Protein AF-A0A841M8K1-F1 (afdb_monomer_lite)

Structure (mmCIF, N/CA/C/O backbone):
data_AF-A0A841M8K1-F1
#
_entry.id   AF-A0A841M8K1-F1
#
loop_
_atom_site.group_PDB
_atom_site.id
_atom_site.type_symbol
_atom_site.label_atom_id
_atom_site.label_alt_id
_atom_site.label_comp_id
_atom_site.label_asym_id
_atom_site.label_entity_id
_atom_site.label_seq_id
_atom_site.pdbx_PDB_ins_code
_atom_site.Cartn_x
_atom_site.Cartn_y
_atom_site.Cartn_z
_atom_site.occupancy
_atom_site.B_iso_or_equiv
_atom_site.auth_seq_id
_atom_site.auth_comp_id
_atom_site.auth_asym_id
_atom_site.auth_atom_id
_atom_site.pdbx_PDB_model_num
ATOM 1 N N . MET A 1 1 ? 21.201 -22.419 -35.914 1.00 56.88 1 MET A N 1
ATOM 2 C CA . MET A 1 1 ? 21.899 -21.999 -34.673 1.00 56.88 1 MET A CA 1
ATOM 3 C C . MET A 1 1 ? 22.204 -20.492 -34.571 1.00 56.88 1 MET A C 1
ATOM 5 O O . MET A 1 1 ? 21.933 -19.937 -33.518 1.00 56.88 1 MET A O 1
ATOM 9 N N . ARG A 1 2 ? 22.680 -19.782 -35.615 1.00 59.38 2 ARG A N 1
ATOM 10 C CA . ARG A 1 2 ? 23.067 -18.343 -35.523 1.00 59.38 2 ARG A CA 1
ATOM 11 C C . ARG A 1 2 ? 21.944 -17.325 -35.212 1.00 59.38 2 ARG A C 1
ATOM 13 O O . ARG A 1 2 ? 22.227 -16.271 -34.657 1.00 59.38 2 ARG A O 1
ATOM 20 N N . ARG A 1 3 ? 20.678 -17.599 -35.557 1.00 59.72 3 ARG A N 1
ATOM 21 C CA . ARG A 1 3 ? 19.548 -16.687 -35.251 1.00 59.72 3 ARG A CA 1
ATOM 22 C C . ARG A 1 3 ? 19.170 -16.680 -33.767 1.00 59.72 3 ARG A C 1
ATOM 24 O O . ARG A 1 3 ? 18.860 -15.626 -33.225 1.00 59.72 3 ARG A O 1
ATOM 31 N N . ILE A 1 4 ? 19.252 -17.838 -33.111 1.00 65.19 4 ILE A N 1
ATOM 32 C CA . ILE A 1 4 ? 18.900 -18.001 -31.692 1.00 65.19 4 ILE A CA 1
ATOM 33 C C . ILE A 1 4 ? 19.894 -17.230 -30.811 1.00 65.19 4 ILE A C 1
ATOM 35 O O . ILE A 1 4 ? 19.492 -16.528 -29.886 1.00 65.19 4 ILE A O 1
ATOM 39 N N . THR A 1 5 ? 21.186 -17.267 -31.151 1.00 71.81 5 THR A N 1
ATOM 40 C CA . THR A 1 5 ? 22.226 -16.526 -30.424 1.00 71.81 5 THR A CA 1
ATOM 41 C C . THR A 1 5 ? 22.099 -15.013 -30.593 1.00 71.81 5 THR A C 1
ATOM 43 O O . THR A 1 5 ? 22.254 -14.285 -29.616 1.00 71.81 5 THR A O 1
ATOM 46 N N . GLN A 1 6 ? 21.739 -14.520 -31.784 1.00 74.00 6 GLN A N 1
ATOM 47 C CA . GLN A 1 6 ? 21.498 -13.085 -31.993 1.00 74.00 6 GLN A CA 1
ATOM 48 C C . GLN A 1 6 ? 20.268 -12.563 -31.238 1.00 74.00 6 GLN A C 1
ATOM 50 O O . GLN A 1 6 ? 20.290 -11.439 -30.737 1.00 74.00 6 GLN A O 1
ATOM 55 N N . GLN A 1 7 ? 19.201 -13.358 -31.137 1.00 79.00 7 GLN A N 1
ATOM 56 C CA . GLN A 1 7 ? 17.992 -12.966 -30.412 1.00 79.00 7 GLN A CA 1
ATOM 57 C C . GLN A 1 7 ? 18.212 -12.960 -28.893 1.00 79.00 7 GLN A C 1
ATOM 59 O O . GLN A 1 7 ? 17.814 -12.010 -28.223 1.00 79.00 7 GLN A O 1
ATOM 64 N N . CYS A 1 8 ? 18.944 -13.947 -28.370 1.00 79.75 8 CYS A N 1
ATOM 65 C CA . CYS A 1 8 ? 19.346 -13.986 -26.964 1.00 79.75 8 CYS A CA 1
ATOM 66 C C . CYS A 1 8 ? 20.235 -12.783 -26.590 1.00 79.75 8 CYS A C 1
ATOM 68 O O . CYS A 1 8 ? 20.008 -12.131 -25.573 1.00 79.75 8 CYS A O 1
ATOM 70 N N . LEU A 1 9 ? 21.182 -12.404 -27.461 1.00 85.12 9 LEU A N 1
ATOM 71 C CA . LEU A 1 9 ? 22.041 -11.235 -27.239 1.00 85.12 9 LEU A CA 1
ATOM 72 C C . LEU A 1 9 ? 21.237 -9.925 -27.152 1.00 85.12 9 LEU A C 1
ATOM 74 O O . LEU A 1 9 ? 21.519 -9.074 -26.310 1.00 85.12 9 LEU A O 1
ATOM 78 N N . LYS A 1 10 ? 20.211 -9.764 -28.001 1.00 88.31 10 LYS A N 1
ATOM 79 C CA . LYS A 1 10 ? 19.325 -8.589 -27.981 1.00 88.31 10 LYS A CA 1
ATOM 80 C C . LYS A 1 10 ? 18.517 -8.496 -26.685 1.00 88.31 10 LYS A C 1
ATOM 82 O O . LYS A 1 10 ? 18.425 -7.407 -26.120 1.00 88.31 10 LYS A O 1
ATOM 87 N N . GLU A 1 11 ? 17.981 -9.614 -26.196 1.00 88.44 11 GLU A N 1
ATOM 88 C CA . GLU A 1 11 ? 17.260 -9.649 -24.917 1.00 88.44 11 GLU A CA 1
ATOM 89 C C . GLU A 1 11 ? 18.175 -9.330 -23.732 1.00 88.44 11 GLU A C 1
ATOM 91 O O . GLU A 1 11 ? 17.809 -8.523 -22.881 1.00 88.44 11 GLU A O 1
ATOM 96 N N . LEU A 1 12 ? 19.400 -9.865 -23.707 1.00 88.50 12 LEU A N 1
ATOM 97 C CA . LEU A 1 12 ? 20.375 -9.547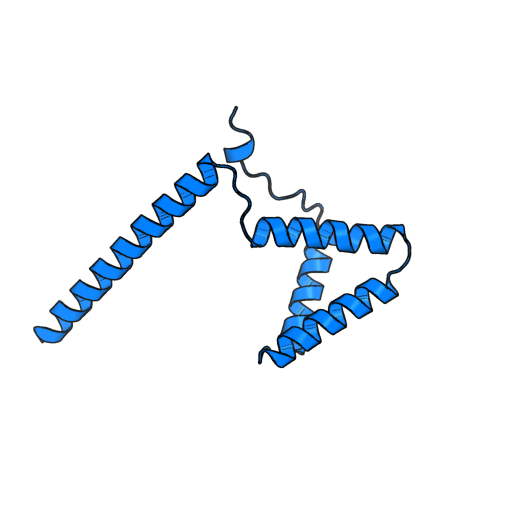 -22.658 1.00 88.50 12 LEU A CA 1
ATOM 98 C C . LEU A 1 12 ? 20.725 -8.053 -22.634 1.00 88.50 12 LEU A C 1
ATOM 100 O O . LEU A 1 12 ? 20.744 -7.437 -21.568 1.00 88.50 12 LEU A O 1
ATOM 104 N N . ILE A 1 13 ? 20.922 -7.438 -23.804 1.00 92.06 13 ILE A N 1
ATOM 105 C CA . ILE A 1 13 ? 21.161 -5.992 -23.916 1.00 92.06 13 ILE A CA 1
ATOM 106 C C . ILE A 1 13 ? 19.943 -5.197 -23.424 1.00 92.06 13 ILE A C 1
ATOM 108 O O . ILE A 1 13 ? 20.104 -4.185 -22.738 1.00 92.06 13 ILE A O 1
ATOM 112 N N . ARG A 1 14 ? 18.720 -5.633 -23.752 1.00 91.94 14 ARG A N 1
ATOM 113 C CA . ARG A 1 14 ? 17.479 -4.985 -23.299 1.00 91.94 14 ARG A CA 1
ATOM 114 C C . ARG A 1 14 ? 17.334 -5.057 -21.778 1.00 91.94 14 ARG A C 1
ATOM 116 O O . ARG A 1 14 ? 17.057 -4.035 -21.150 1.00 91.94 14 ARG A O 1
ATOM 123 N N . LEU A 1 15 ? 17.553 -6.233 -21.193 1.00 92.44 15 LEU A N 1
ATOM 124 C CA . LEU A 1 15 ? 17.475 -6.459 -19.751 1.00 92.44 15 LEU A CA 1
ATOM 125 C C . LEU A 1 15 ? 18.541 -5.659 -18.998 1.00 92.44 15 LEU A C 1
ATOM 127 O O . LEU A 1 15 ? 18.222 -5.034 -17.987 1.00 92.44 15 LEU A O 1
ATOM 131 N N . GLU A 1 16 ? 19.774 -5.596 -19.507 1.00 92.00 16 GLU A N 1
ATOM 132 C CA . GLU A 1 16 ? 20.832 -4.813 -18.862 1.00 92.00 16 GLU A CA 1
ATOM 133 C C . GLU A 1 16 ? 20.547 -3.308 -18.935 1.00 92.00 16 GLU A C 1
ATOM 135 O O . GLU A 1 16 ? 20.669 -2.609 -17.927 1.00 92.00 16 GLU A O 1
ATOM 140 N N . LYS A 1 17 ? 20.058 -2.801 -20.076 1.00 91.69 17 LYS A N 1
ATOM 141 C CA . LYS A 1 17 ? 19.589 -1.408 -20.185 1.00 91.69 17 LYS A CA 1
ATOM 142 C C . LYS A 1 17 ? 18.481 -1.116 -19.175 1.00 91.69 17 LYS A C 1
ATOM 144 O O . LYS A 1 17 ? 18.553 -0.126 -18.448 1.00 91.69 17 LYS A O 1
ATOM 149 N N . GLN A 1 18 ? 17.490 -2.002 -19.077 1.00 90.94 18 GLN A N 1
ATOM 150 C CA . GLN A 1 18 ? 16.394 -1.866 -18.120 1.00 90.94 18 GLN A CA 1
ATOM 151 C C . GLN A 1 18 ? 16.912 -1.856 -16.675 1.00 90.94 18 GLN A C 1
ATOM 153 O O . GLN A 1 18 ? 16.500 -1.010 -15.877 1.00 90.94 18 GLN A O 1
ATOM 158 N N . ARG A 1 19 ? 17.866 -2.732 -16.345 1.00 92.00 19 ARG A N 1
ATOM 159 C CA . ARG A 1 19 ? 18.504 -2.801 -15.025 1.00 92.00 19 ARG A CA 1
ATOM 160 C C . ARG A 1 19 ? 19.228 -1.503 -14.673 1.00 92.00 19 ARG A C 1
ATOM 162 O O . ARG A 1 19 ? 19.066 -0.995 -13.560 1.00 92.00 19 ARG A O 1
ATOM 169 N N . VAL A 1 20 ? 19.994 -0.940 -15.608 1.00 91.62 20 VAL A N 1
ATOM 170 C CA . VAL A 1 20 ? 20.717 0.327 -15.417 1.00 91.62 20 VAL A CA 1
ATOM 171 C C . VAL A 1 20 ? 19.743 1.488 -15.207 1.00 91.62 20 VAL A C 1
ATOM 173 O O . VAL A 1 20 ? 19.899 2.234 -14.237 1.00 91.62 20 VAL A O 1
ATOM 176 N N . CYS A 1 21 ? 18.700 1.603 -16.036 1.00 88.06 21 CYS A N 1
ATOM 177 C CA . CYS A 1 21 ? 17.668 2.631 -15.883 1.00 88.06 21 CYS A CA 1
ATOM 178 C C . CYS A 1 21 ? 16.954 2.524 -14.528 1.00 88.06 21 CYS A C 1
ATOM 180 O O . CYS A 1 21 ? 16.826 3.519 -13.817 1.00 88.06 21 CYS A O 1
ATOM 182 N N . GLN A 1 22 ? 16.560 1.315 -14.114 1.00 86.44 22 GLN A N 1
ATOM 183 C CA . GLN A 1 22 ? 15.943 1.092 -12.803 1.00 86.44 22 GLN A CA 1
ATOM 184 C C . GLN A 1 22 ? 16.891 1.450 -11.654 1.00 86.44 22 GLN A C 1
ATOM 186 O O . GLN A 1 22 ? 16.468 2.043 -10.661 1.00 86.44 22 GLN A O 1
ATOM 191 N N . LYS A 1 23 ? 18.185 1.131 -11.776 1.00 86.19 23 LYS A N 1
ATOM 192 C CA . LYS A 1 23 ? 19.191 1.491 -10.769 1.00 86.19 23 LYS A CA 1
ATOM 193 C C . LYS A 1 23 ? 19.340 3.009 -10.648 1.00 86.19 23 LYS A C 1
ATOM 195 O O . LYS A 1 23 ? 19.413 3.515 -9.529 1.00 86.19 23 LYS A O 1
ATOM 200 N N . GLN A 1 24 ? 19.365 3.731 -11.767 1.00 87.44 24 GLN A N 1
ATOM 201 C CA . GLN A 1 24 ? 19.433 5.195 -11.776 1.00 87.44 24 GLN A CA 1
ATOM 202 C C . GLN A 1 24 ? 18.162 5.828 -11.206 1.00 87.44 24 GLN A C 1
ATOM 204 O O . GLN A 1 24 ? 18.266 6.712 -10.360 1.00 87.44 24 GLN A O 1
ATOM 209 N N . ALA A 1 25 ? 16.982 5.328 -11.581 1.00 82.75 25 ALA A N 1
ATOM 210 C CA . ALA A 1 25 ? 15.710 5.774 -11.018 1.00 82.75 25 ALA A CA 1
ATOM 211 C C . ALA A 1 25 ? 15.680 5.594 -9.491 1.00 82.75 25 ALA A C 1
ATOM 213 O O . ALA A 1 25 ? 15.401 6.544 -8.766 1.00 82.75 25 ALA A O 1
ATOM 214 N N . ARG A 1 26 ? 16.098 4.423 -8.982 1.00 80.75 26 ARG A N 1
ATOM 215 C CA . ARG A 1 26 ? 16.213 4.167 -7.533 1.00 80.75 26 ARG A CA 1
ATOM 216 C C . ARG A 1 26 ? 17.201 5.109 -6.845 1.00 80.75 26 ARG A C 1
ATOM 218 O O . ARG A 1 26 ? 16.949 5.520 -5.718 1.00 80.75 26 ARG A O 1
ATOM 225 N N . LYS A 1 27 ? 18.329 5.440 -7.486 1.00 83.75 27 LYS A N 1
ATOM 226 C CA . LYS A 1 27 ? 19.296 6.411 -6.945 1.00 83.75 27 LYS A CA 1
ATOM 227 C C . LYS A 1 27 ? 18.694 7.815 -6.852 1.00 83.75 27 LYS A C 1
ATOM 229 O O . LYS A 1 27 ? 18.833 8.435 -5.805 1.00 83.75 27 LYS A O 1
ATOM 234 N N . ARG A 1 28 ? 18.001 8.281 -7.898 1.00 82.69 28 ARG A N 1
ATOM 235 C CA . ARG A 1 28 ? 17.320 9.588 -7.902 1.00 82.69 28 ARG A CA 1
ATOM 236 C C . ARG A 1 28 ? 16.245 9.658 -6.822 1.00 82.69 28 ARG A C 1
ATOM 238 O O . ARG A 1 28 ? 16.297 10.547 -5.988 1.00 82.69 28 ARG A O 1
ATOM 245 N N . SER A 1 29 ? 15.375 8.650 -6.737 1.00 79.88 29 SER A N 1
ATOM 246 C CA . SER A 1 29 ? 14.345 8.599 -5.690 1.00 79.88 29 SER A CA 1
ATOM 247 C C . SER A 1 29 ? 14.927 8.579 -4.274 1.00 79.88 29 SER A C 1
ATOM 249 O O . SER A 1 29 ? 14.343 9.176 -3.377 1.00 79.88 29 SER A O 1
ATOM 251 N N . LYS A 1 30 ? 16.084 7.933 -4.057 1.00 79.88 30 LYS A N 1
ATOM 252 C CA . LYS A 1 30 ? 16.791 7.992 -2.766 1.00 79.88 30 LYS A CA 1
ATOM 253 C C . LYS A 1 30 ? 17.340 9.385 -2.465 1.00 79.88 30 LYS A C 1
ATOM 255 O O . LYS A 1 30 ? 17.178 9.841 -1.341 1.00 79.88 30 LYS A O 1
ATOM 260 N N . ALA A 1 31 ? 17.961 10.041 -3.447 1.00 79.62 31 ALA A N 1
ATOM 261 C CA . ALA A 1 31 ? 18.483 11.400 -3.292 1.00 79.62 31 ALA A CA 1
ATOM 262 C C . ALA A 1 31 ? 17.359 12.409 -2.998 1.00 79.62 31 ALA A C 1
ATOM 264 O O . ALA A 1 31 ? 17.493 13.247 -2.117 1.00 79.62 31 ALA A O 1
ATOM 265 N N . GLU A 1 32 ? 16.217 12.259 -3.668 1.00 83.94 32 GLU A N 1
ATOM 266 C CA . GLU A 1 32 ? 15.006 13.061 -3.452 1.00 83.94 32 GLU A CA 1
ATOM 267 C C . GLU A 1 32 ? 14.240 12.675 -2.175 1.00 83.94 32 GLU A C 1
ATOM 269 O O . GLU A 1 32 ? 13.223 13.289 -1.863 1.00 83.94 32 GLU A O 1
ATOM 274 N N . ARG A 1 33 ? 14.676 11.633 -1.447 1.00 79.38 33 ARG A N 1
ATOM 275 C CA . ARG A 1 33 ? 13.974 11.061 -0.279 1.00 79.38 33 ARG A CA 1
ATOM 276 C C . ARG A 1 33 ? 12.502 10.730 -0.573 1.00 79.38 33 ARG A C 1
ATOM 278 O O . ARG A 1 33 ? 11.657 10.746 0.321 1.00 79.38 33 ARG A O 1
ATOM 285 N N . LYS A 1 34 ? 12.196 10.408 -1.831 1.00 79.38 34 LYS A N 1
ATOM 286 C CA . LYS A 1 34 ? 10.837 10.170 -2.310 1.00 79.38 34 LYS A CA 1
ATOM 287 C C . LYS A 1 34 ? 10.292 8.861 -1.715 1.00 79.38 34 LYS A C 1
ATOM 289 O O . LYS A 1 34 ? 10.948 7.822 -1.862 1.00 79.38 34 LYS A O 1
ATOM 294 N N . PRO A 1 35 ? 9.113 8.868 -1.067 1.00 76.06 35 PRO A N 1
ATOM 295 C CA . PRO A 1 35 ? 8.474 7.637 -0.614 1.00 76.06 35 PRO A CA 1
ATOM 296 C C . PRO A 1 35 ? 8.053 6.776 -1.814 1.00 76.06 35 PRO A C 1
ATOM 298 O O . PRO A 1 35 ? 7.581 7.291 -2.829 1.00 76.06 35 PRO A O 1
ATOM 301 N N . ASP A 1 36 ? 8.242 5.459 -1.709 1.00 74.19 36 ASP A N 1
ATOM 302 C CA . ASP A 1 36 ? 7.691 4.503 -2.672 1.00 74.19 36 ASP A CA 1
ATOM 303 C C . ASP A 1 36 ? 6.178 4.345 -2.456 1.00 74.19 36 ASP A C 1
ATOM 305 O O . ASP A 1 36 ? 5.672 4.593 -1.360 1.00 74.19 36 ASP A O 1
ATOM 309 N N . ARG A 1 37 ? 5.457 3.846 -3.468 1.00 71.00 37 ARG A N 1
ATOM 310 C CA . ARG A 1 37 ? 4.029 3.504 -3.367 1.00 71.00 37 ARG A CA 1
ATOM 311 C C . ARG A 1 37 ? 3.760 2.633 -2.142 1.00 71.00 37 ARG A C 1
ATOM 313 O O . ARG A 1 37 ? 2.814 2.885 -1.403 1.00 71.00 37 ARG A O 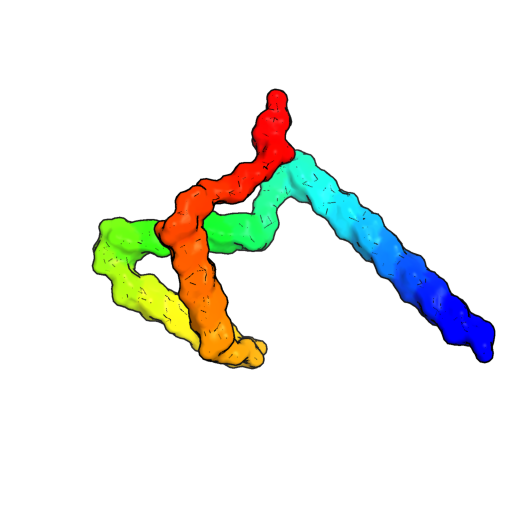1
ATOM 320 N N . ASN A 1 38 ? 4.617 1.638 -1.914 1.00 72.50 38 ASN A N 1
ATOM 321 C CA . ASN A 1 38 ? 4.512 0.765 -0.752 1.00 72.50 38 ASN A CA 1
ATOM 322 C C . ASN A 1 38 ? 4.794 1.501 0.561 1.00 72.50 38 ASN A C 1
ATOM 324 O O . ASN A 1 38 ? 4.178 1.170 1.563 1.00 72.50 38 ASN A O 1
ATOM 328 N N . ASP A 1 39 ? 5.694 2.485 0.593 1.00 70.06 39 ASP A N 1
ATOM 329 C CA . ASP A 1 39 ? 5.940 3.251 1.819 1.00 70.06 39 ASP A CA 1
ATOM 330 C C . ASP A 1 39 ? 4.725 4.115 2.174 1.00 70.06 39 ASP A C 1
ATOM 332 O O . ASP A 1 39 ? 4.273 4.091 3.317 1.00 70.06 39 ASP A O 1
ATOM 336 N N . SER A 1 40 ? 4.152 4.813 1.190 1.00 72.94 40 SER A N 1
ATOM 337 C CA . SER A 1 40 ? 2.942 5.620 1.379 1.00 72.94 40 SER A CA 1
ATOM 338 C C . SER A 1 40 ? 1.739 4.766 1.773 1.00 72.94 40 SER A C 1
ATOM 340 O O . SER A 1 40 ? 1.042 5.110 2.722 1.00 72.94 40 SER A O 1
ATOM 342 N N . ALA A 1 41 ? 1.528 3.627 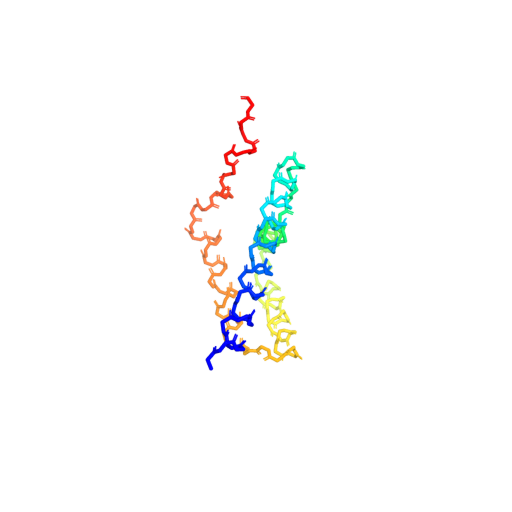1.105 1.00 77.25 41 ALA A N 1
ATOM 343 C CA . ALA A 1 41 ? 0.439 2.708 1.432 1.00 77.25 41 ALA A CA 1
ATOM 344 C C . ALA A 1 41 ? 0.553 2.170 2.867 1.00 77.25 41 ALA A C 1
ATOM 346 O O . ALA A 1 41 ? -0.447 2.067 3.568 1.00 77.25 41 ALA A O 1
ATOM 347 N N . ARG A 1 42 ? 1.775 1.879 3.331 1.00 76.56 42 ARG A N 1
ATOM 348 C CA . ARG A 1 42 ? 2.016 1.399 4.700 1.00 76.56 42 ARG A CA 1
ATOM 349 C C . ARG A 1 42 ? 1.710 2.446 5.756 1.00 76.56 42 ARG A C 1
ATOM 351 O O . ARG A 1 42 ? 1.090 2.122 6.761 1.00 76.56 42 ARG A O 1
ATOM 358 N N . VAL A 1 43 ? 2.159 3.681 5.540 1.00 77.88 43 VAL A N 1
ATOM 359 C CA . VAL A 1 43 ? 1.868 4.789 6.457 1.00 77.88 43 VAL A CA 1
ATOM 360 C C . VAL A 1 43 ? 0.364 5.053 6.486 1.00 77.88 43 VAL A C 1
ATOM 362 O O . VAL A 1 43 ? -0.208 5.137 7.567 1.00 77.88 43 VAL A O 1
ATOM 365 N N . ALA A 1 44 ? -0.283 5.100 5.319 1.00 78.75 44 ALA A N 1
ATOM 366 C CA . ALA A 1 44 ? -1.725 5.296 5.220 1.00 78.75 44 ALA A CA 1
ATOM 367 C C . ALA A 1 44 ? -2.510 4.202 5.960 1.00 78.75 44 ALA A C 1
ATOM 369 O O . ALA A 1 44 ? -3.362 4.528 6.778 1.00 78.75 44 ALA A O 1
ATOM 370 N N . LEU A 1 45 ? -2.179 2.923 5.741 1.00 78.25 45 LEU A N 1
ATOM 371 C CA . LEU A 1 45 ? -2.852 1.805 6.408 1.00 78.25 45 LEU A CA 1
ATOM 372 C C . LEU A 1 45 ? -2.673 1.852 7.930 1.00 78.25 45 LEU A C 1
ATOM 374 O O . LEU A 1 45 ? -3.641 1.667 8.656 1.00 78.25 45 LEU A O 1
ATOM 378 N N . TYR A 1 46 ? -1.464 2.144 8.419 1.00 78.00 46 TYR A N 1
ATOM 379 C CA . TYR A 1 46 ? -1.220 2.276 9.857 1.00 78.00 46 TYR A CA 1
ATOM 380 C C . TYR A 1 46 ? -2.098 3.363 10.488 1.00 78.00 46 TYR A C 1
ATOM 382 O O . TYR A 1 46 ? -2.749 3.108 11.498 1.00 78.00 46 TYR A O 1
ATOM 390 N N . TYR A 1 47 ? -2.136 4.561 9.894 1.00 79.56 47 TYR A N 1
ATOM 391 C CA . TYR A 1 47 ? -2.958 5.654 10.418 1.00 79.56 47 TYR A CA 1
ATOM 392 C C . TYR A 1 47 ? -4.454 5.366 10.301 1.00 79.56 47 TYR A C 1
ATOM 394 O O . TYR A 1 47 ? -5.194 5.741 11.203 1.00 79.56 47 TYR A O 1
ATOM 402 N N . LEU A 1 48 ? -4.886 4.665 9.250 1.00 81.12 48 LEU A N 1
ATOM 403 C CA . LEU A 1 48 ? -6.270 4.226 9.096 1.00 81.12 48 LEU A CA 1
ATOM 404 C C . LEU A 1 48 ? -6.669 3.254 10.215 1.00 81.12 48 LEU A C 1
ATOM 406 O O . LEU A 1 48 ? -7.632 3.507 10.931 1.00 81.12 48 LEU A O 1
ATOM 410 N N . CYS A 1 49 ? -5.889 2.189 10.429 1.00 73.56 49 CYS A N 1
ATOM 411 C CA . CYS A 1 49 ? -6.150 1.226 11.500 1.00 73.56 49 CYS A CA 1
ATOM 412 C C . CYS A 1 49 ? -6.100 1.887 12.881 1.00 73.56 49 CYS A C 1
ATOM 414 O O . CYS A 1 49 ? -6.952 1.620 13.723 1.00 73.56 49 CYS A O 1
ATOM 416 N N . LYS A 1 50 ? -5.118 2.770 13.112 1.00 74.31 50 LYS A N 1
ATOM 417 C CA . LYS A 1 50 ? -4.995 3.520 14.365 1.00 74.31 50 LYS A CA 1
ATOM 418 C C . LYS A 1 50 ? -6.218 4.408 14.607 1.00 74.31 50 LYS A C 1
ATOM 420 O O . LYS A 1 50 ? -6.730 4.409 15.718 1.00 74.31 50 LYS A O 1
ATOM 425 N N . HIS A 1 51 ? -6.686 5.123 13.585 1.00 79.00 51 HIS A N 1
ATOM 426 C CA . HIS A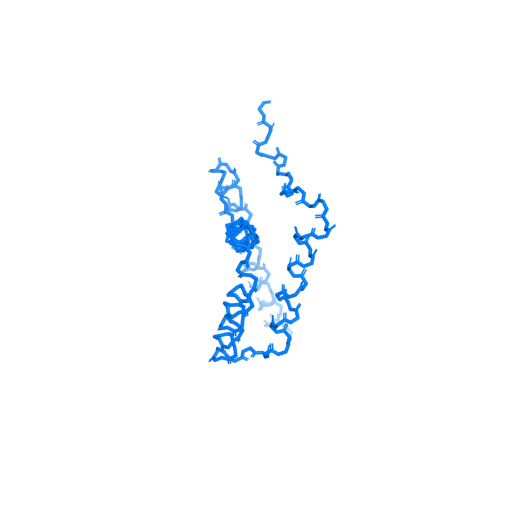 1 51 ? -7.855 5.992 13.685 1.00 79.00 51 HIS A CA 1
ATOM 427 C C . HIS A 1 51 ? -9.103 5.209 14.109 1.00 79.00 51 HIS A C 1
ATOM 429 O O . HIS A 1 51 ? -9.703 5.542 15.126 1.00 79.00 51 HIS A O 1
ATOM 435 N N . PHE A 1 52 ? -9.436 4.122 13.406 1.00 75.00 52 PHE A N 1
ATOM 436 C CA . PHE A 1 52 ? -10.595 3.291 13.754 1.00 75.00 52 PHE A CA 1
ATOM 437 C C . PHE A 1 52 ? -10.458 2.608 15.120 1.00 75.00 52 PHE A C 1
ATOM 439 O O . PHE A 1 52 ? -11.444 2.457 15.838 1.00 75.00 52 PHE A O 1
ATOM 446 N N . TYR A 1 53 ? -9.238 2.230 15.514 1.00 72.38 53 TYR A N 1
ATOM 447 C CA . TYR A 1 53 ? -8.977 1.704 16.852 1.00 72.38 53 TYR A CA 1
ATOM 448 C C . TYR A 1 53 ? -9.227 2.758 17.942 1.00 72.38 53 TYR A C 1
ATOM 450 O O . TYR A 1 53 ? -9.888 2.467 18.934 1.00 72.38 53 TYR A O 1
ATOM 458 N N . GLU A 1 54 ? -8.737 3.988 17.759 1.00 73.94 54 GLU A N 1
ATOM 459 C CA . GLU A 1 54 ? -8.918 5.088 18.718 1.00 73.94 54 GLU A CA 1
ATOM 460 C C . GLU A 1 54 ? -10.382 5.539 18.838 1.00 73.94 54 GLU A C 1
ATOM 462 O O . GLU A 1 54 ? -10.801 5.923 19.928 1.00 73.94 54 GLU A O 1
ATOM 467 N N . GLN A 1 55 ? -11.167 5.457 17.758 1.00 80.06 55 GLN A N 1
ATOM 468 C CA . GLN A 1 55 ? -12.607 5.757 17.777 1.00 80.06 55 GLN A CA 1
ATOM 469 C C . GLN A 1 55 ? -13.476 4.584 18.270 1.00 80.06 55 GLN A C 1
ATOM 471 O O . GLN A 1 55 ? -14.685 4.736 18.416 1.00 80.06 55 GLN A O 1
ATOM 476 N N . ASN A 1 56 ? -12.881 3.419 18.560 1.00 76.00 56 ASN A N 1
ATOM 477 C CA . ASN A 1 56 ? -13.591 2.175 18.888 1.00 76.00 56 ASN A CA 1
ATOM 478 C C . ASN A 1 56 ? -14.573 1.711 17.783 1.00 76.00 56 ASN A C 1
ATOM 480 O O . ASN A 1 56 ? -15.538 0.993 18.043 1.00 76.00 56 ASN A O 1
ATOM 484 N N . GLU A 1 57 ? -14.296 2.083 16.532 1.00 79.00 57 GLU A N 1
ATOM 485 C CA . GLU A 1 57 ? -15.090 1.802 15.327 1.00 79.00 57 GLU A CA 1
ATOM 486 C C . GLU A 1 57 ? -14.501 0.609 14.550 1.00 79.00 57 GLU A C 1
ATOM 488 O O . GLU A 1 57 ? -14.309 0.625 13.334 1.00 79.00 57 GLU A O 1
ATOM 493 N N . LEU A 1 58 ? -14.171 -0.475 15.258 1.00 69.00 58 LEU A N 1
ATOM 494 C CA . LEU A 1 58 ? -13.536 -1.653 14.648 1.00 69.00 58 LEU A CA 1
ATOM 495 C C . LEU A 1 58 ? -14.423 -2.347 13.599 1.00 69.00 58 LEU A C 1
ATOM 497 O O . LEU A 1 58 ? -13.909 -2.993 12.685 1.00 69.00 58 LEU A O 1
ATOM 501 N N . LEU A 1 59 ? -15.747 -2.212 13.714 1.00 72.25 59 LEU A N 1
ATOM 502 C CA . LEU A 1 59 ? -16.693 -2.715 12.715 1.00 72.25 59 LEU A CA 1
ATOM 503 C C . LEU A 1 59 ? -16.552 -1.980 11.375 1.00 72.25 59 LEU A C 1
ATOM 505 O O . LEU A 1 59 ? -16.608 -2.628 10.329 1.00 72.25 59 LEU A O 1
ATOM 509 N N . ASP A 1 60 ? -16.276 -0.677 11.400 1.00 78.69 60 ASP A N 1
ATOM 510 C CA . ASP A 1 60 ? -16.123 0.130 10.187 1.00 78.69 60 ASP A CA 1
ATOM 511 C C . ASP A 1 60 ? -14.795 -0.155 9.480 1.00 78.69 60 ASP A C 1
ATOM 513 O O . ASP A 1 60 ? -14.746 -0.216 8.250 1.00 78.69 60 ASP A O 1
ATOM 517 N N . LEU A 1 61 ? -13.732 -0.459 10.234 1.00 77.88 61 LEU A N 1
ATOM 518 C CA . LEU A 1 61 ? -12.477 -0.952 9.659 1.00 77.88 61 LEU A CA 1
ATOM 519 C C . LEU A 1 61 ? -12.679 -2.279 8.907 1.00 77.88 61 LEU A C 1
ATOM 521 O O . LEU A 1 61 ? -12.171 -2.445 7.796 1.00 77.88 61 LEU A O 1
ATOM 525 N N . ASN A 1 62 ? -13.435 -3.214 9.488 1.00 80.94 62 ASN A N 1
ATOM 526 C CA . ASN A 1 62 ? -13.746 -4.490 8.839 1.00 80.94 62 ASN A CA 1
ATOM 527 C C . ASN A 1 62 ? -14.605 -4.295 7.581 1.00 80.94 62 ASN A C 1
ATOM 529 O O . ASN A 1 62 ? -14.348 -4.945 6.566 1.00 80.94 62 ASN A O 1
ATOM 533 N N . GLY A 1 63 ? -15.580 -3.380 7.622 1.00 86.25 63 GLY A N 1
ATOM 534 C CA . GLY A 1 63 ? -16.377 -2.995 6.454 1.00 86.25 63 GLY A CA 1
ATOM 535 C C . GLY A 1 63 ? -15.510 -2.430 5.328 1.00 86.25 63 GLY A C 1
ATOM 536 O O . GLY A 1 63 ? -15.576 -2.902 4.194 1.00 86.25 63 GLY A O 1
ATOM 537 N N . PHE A 1 64 ? -14.600 -1.512 5.660 1.00 85.75 64 PHE A N 1
ATO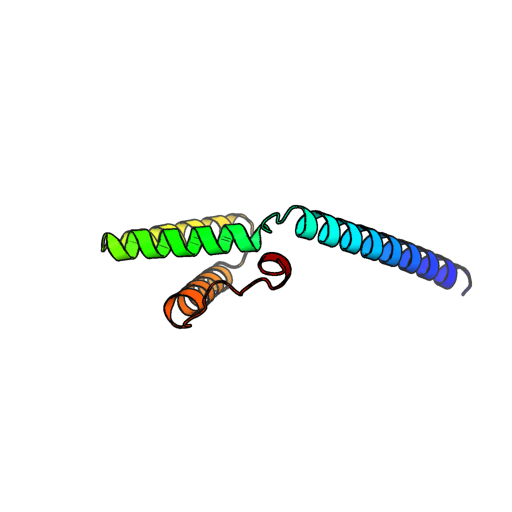M 538 C CA . PHE A 1 64 ? -13.649 -0.947 4.703 1.00 85.75 64 PHE A CA 1
ATOM 539 C C . PHE A 1 64 ? -12.767 -2.018 4.039 1.00 85.75 64 PHE A C 1
ATOM 541 O O . PHE A 1 64 ? -12.559 -1.998 2.823 1.00 85.75 64 PHE A O 1
ATOM 548 N N . ILE A 1 65 ? -12.242 -2.971 4.819 1.00 86.69 65 ILE A N 1
ATOM 549 C CA . ILE A 1 65 ? -11.418 -4.064 4.281 1.00 86.69 65 ILE A CA 1
ATOM 550 C C . ILE A 1 65 ? -12.248 -4.958 3.355 1.00 86.69 65 ILE A C 1
ATOM 552 O O . ILE A 1 65 ? -11.769 -5.332 2.282 1.00 86.69 65 ILE A O 1
ATOM 556 N N . ALA A 1 66 ? -13.490 -5.274 3.729 1.00 89.00 66 ALA A N 1
ATOM 557 C CA . ALA A 1 66 ? -14.386 -6.066 2.895 1.00 89.00 66 ALA A CA 1
ATOM 558 C C . ALA A 1 66 ? -14.648 -5.385 1.541 1.00 89.00 66 ALA A C 1
ATOM 560 O O . ALA A 1 66 ? -14.541 -6.036 0.499 1.00 89.00 66 ALA A O 1
ATOM 561 N N . ASP A 1 67 ? -14.896 -4.074 1.535 1.00 92.38 67 ASP A N 1
ATOM 562 C CA . ASP A 1 67 ? -15.075 -3.293 0.308 1.00 92.38 67 ASP A CA 1
ATOM 563 C C . ASP A 1 67 ? -13.809 -3.279 -0.557 1.00 92.38 67 ASP A C 1
ATOM 565 O O . ASP A 1 67 ? -13.875 -3.490 -1.772 1.00 92.38 67 ASP A O 1
ATOM 569 N N . ALA A 1 68 ? -12.634 -3.115 0.057 1.00 88.25 68 ALA A N 1
ATOM 570 C CA . ALA A 1 68 ? -11.359 -3.178 -0.653 1.00 88.25 68 ALA A CA 1
ATOM 571 C C . ALA A 1 68 ? -11.121 -4.556 -1.297 1.00 88.25 68 ALA A C 1
ATOM 573 O O . ALA A 1 68 ? -10.670 -4.643 -2.442 1.00 88.25 68 ALA A O 1
ATOM 574 N N . VAL A 1 69 ? -11.454 -5.639 -0.592 1.00 91.94 69 VAL A N 1
ATOM 575 C CA . VAL A 1 69 ? -11.360 -7.012 -1.106 1.00 91.94 69 VAL A CA 1
ATOM 576 C C . VAL A 1 69 ? -12.359 -7.250 -2.242 1.00 91.94 69 VAL A C 1
ATOM 578 O O . VAL A 1 69 ? -11.982 -7.832 -3.260 1.00 91.94 69 VAL A O 1
ATOM 581 N N . ASN A 1 70 ? -13.594 -6.754 -2.127 1.00 91.88 70 ASN A N 1
ATOM 582 C CA . AS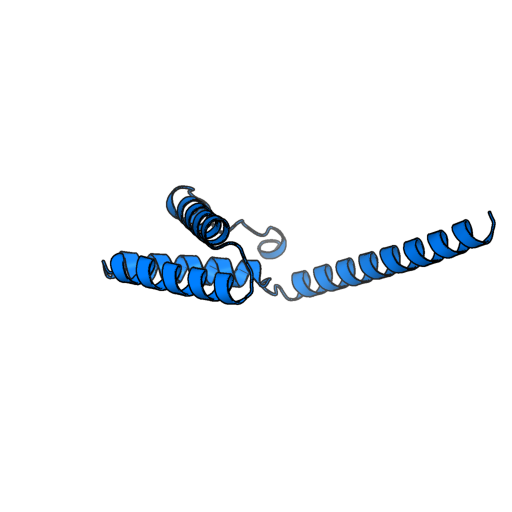N A 1 70 ? -14.593 -6.821 -3.199 1.00 91.88 70 ASN A CA 1
ATOM 583 C C . ASN A 1 70 ? -14.119 -6.072 -4.460 1.00 91.88 70 ASN A C 1
ATOM 585 O O . ASN A 1 70 ? -14.269 -6.563 -5.578 1.00 91.88 70 ASN A O 1
ATOM 589 N N . GLN A 1 71 ? -13.472 -4.916 -4.291 1.00 92.69 71 GLN A N 1
ATOM 590 C CA . GLN A 1 71 ? -12.900 -4.148 -5.400 1.00 92.69 71 GLN A CA 1
ATOM 591 C C . GLN A 1 71 ? -11.688 -4.843 -6.052 1.00 92.69 71 GLN A C 1
ATOM 593 O O . GLN A 1 71 ? -11.400 -4.628 -7.234 1.00 92.69 71 GLN A O 1
ATOM 598 N N . LEU A 1 72 ? -10.936 -5.657 -5.307 1.00 90.94 72 LEU A N 1
ATOM 599 C CA . LEU A 1 72 ? -9.884 -6.507 -5.876 1.00 90.94 72 LEU A CA 1
ATOM 600 C C . LEU A 1 72 ? -10.489 -7.694 -6.634 1.00 90.94 72 LEU A C 1
ATOM 602 O O . LEU A 1 72 ? -10.041 -8.011 -7.736 1.00 90.94 72 LEU A O 1
ATOM 606 N N . GLU A 1 73 ? -11.545 -8.301 -6.099 1.00 94.00 73 GLU A N 1
ATOM 607 C CA . GLU A 1 73 ? -12.294 -9.357 -6.781 1.00 94.00 73 GLU A CA 1
ATOM 608 C C . GLU A 1 73 ? -12.858 -8.876 -8.125 1.00 94.00 73 GLU A C 1
ATOM 610 O O . GLU A 1 73 ? -12.682 -9.549 -9.140 1.00 94.00 73 GLU A O 1
ATOM 615 N N . SER A 1 74 ? -13.413 -7.660 -8.188 1.00 93.31 74 SER A N 1
ATOM 616 C CA . SER A 1 74 ? -13.901 -7.081 -9.449 1.00 93.31 74 SER A CA 1
ATOM 617 C C . SER A 1 74 ? -12.798 -6.831 -10.487 1.00 93.31 74 SER A C 1
ATOM 619 O O . SER A 1 74 ? -13.083 -6.697 -11.673 1.00 93.31 74 SER A O 1
ATOM 621 N N . GLN A 1 75 ? -11.533 -6.750 -10.062 1.00 91.56 75 GLN A N 1
ATOM 622 C CA . GLN A 1 75 ? -10.366 -6.654 -10.950 1.00 91.56 75 GLN A CA 1
ATOM 623 C C . GLN A 1 75 ? -9.844 -8.033 -11.394 1.00 91.56 75 GLN A C 1
ATOM 625 O O . GLN A 1 75 ? -8.872 -8.106 -12.146 1.00 91.56 75 GLN A O 1
ATOM 630 N N . GLY A 1 76 ? -10.475 -9.122 -10.943 1.00 93.62 76 GLY A N 1
ATOM 631 C CA . GLY A 1 76 ? -10.100 -10.499 -11.256 1.00 93.62 76 GLY A CA 1
ATOM 632 C C . GLY A 1 76 ? -9.121 -11.131 -10.263 1.00 93.62 76 GLY A C 1
ATOM 633 O O . GLY A 1 76 ? -8.598 -12.212 -10.537 1.00 93.62 76 GLY A O 1
ATOM 634 N N . PHE A 1 77 ? -8.847 -10.492 -9.120 1.00 92.88 77 PHE A N 1
ATOM 635 C CA . PHE A 1 77 ? -8.047 -11.111 -8.062 1.00 92.88 77 PHE A CA 1
ATOM 636 C C . PHE A 1 77 ? -8.880 -12.110 -7.249 1.00 92.88 77 PHE A C 1
ATOM 638 O O . PHE A 1 77 ? -10.088 -11.969 -7.087 1.00 92.88 77 PHE A O 1
ATOM 645 N N . ASN A 1 78 ? -8.229 -13.135 -6.697 1.00 95.19 78 ASN A N 1
ATOM 646 C CA . ASN A 1 78 ? -8.904 -14.089 -5.822 1.00 95.19 78 ASN A CA 1
ATOM 647 C C . ASN A 1 78 ? -9.269 -13.413 -4.489 1.00 95.19 78 ASN A C 1
ATOM 649 O O . ASN A 1 78 ? -8.388 -12.930 -3.774 1.00 95.19 78 ASN A O 1
ATOM 653 N N . LYS A 1 79 ? -10.559 -13.421 -4.147 1.00 90.81 79 LYS A N 1
ATOM 654 C CA . LYS A 1 79 ? -11.107 -12.774 -2.951 1.00 90.81 79 LYS A CA 1
ATOM 655 C C . LYS A 1 79 ? -10.497 -13.286 -1.644 1.00 90.81 79 LYS A C 1
ATOM 657 O O . LYS A 1 79 ? -10.072 -12.491 -0.814 1.00 90.81 79 LYS A O 1
ATOM 662 N N . VAL A 1 80 ? -10.417 -14.608 -1.483 1.00 89.44 80 VAL A N 1
ATOM 663 C CA . VAL A 1 80 ? -9.925 -15.262 -0.257 1.00 89.44 80 VAL A CA 1
ATOM 664 C C . VAL A 1 80 ? -8.445 -14.959 -0.045 1.00 89.44 80 VAL A C 1
ATOM 666 O O . VAL A 1 80 ? -8.037 -14.584 1.050 1.00 89.44 80 VAL A O 1
ATOM 669 N N . ILE A 1 81 ? -7.649 -15.050 -1.113 1.00 89.69 81 ILE A N 1
ATOM 670 C CA . ILE A 1 81 ? -6.227 -14.689 -1.066 1.00 89.69 81 ILE A CA 1
ATOM 671 C C . ILE A 1 81 ? -6.071 -13.198 -0.752 1.00 89.69 81 ILE A C 1
ATOM 673 O O . ILE A 1 81 ? -5.218 -12.829 0.047 1.00 89.69 81 ILE A O 1
ATOM 677 N N . SER A 1 82 ? -6.905 -12.338 -1.341 1.00 88.25 82 SER A N 1
ATOM 678 C CA . SER A 1 82 ? -6.856 -10.896 -1.078 1.00 88.25 82 SER A CA 1
ATOM 679 C C . SER A 1 82 ? -7.168 -10.577 0.386 1.00 88.25 82 SER A C 1
ATOM 681 O O . SER A 1 82 ? -6.430 -9.809 0.995 1.00 88.25 82 SER A O 1
ATOM 683 N N . ALA A 1 83 ? -8.199 -11.201 0.967 1.00 87.62 83 ALA A N 1
ATOM 684 C CA . ALA A 1 83 ? -8.535 -11.056 2.383 1.00 87.62 83 ALA A CA 1
ATOM 685 C C . ALA A 1 83 ? -7.380 -11.509 3.290 1.00 87.62 83 ALA A C 1
ATOM 687 O O . ALA A 1 83 ? -6.932 -10.740 4.133 1.00 87.62 83 ALA A O 1
ATOM 688 N N . SER A 1 84 ? -6.807 -12.688 3.024 1.00 87.56 84 SER A N 1
ATOM 689 C CA . SER A 1 84 ? -5.650 -13.198 3.772 1.00 87.56 84 SER A CA 1
ATOM 690 C C . SER A 1 84 ? -4.441 -12.258 3.707 1.00 87.56 84 SER A C 1
ATOM 692 O O . SER A 1 84 ? -3.734 -12.109 4.698 1.00 87.56 84 SER A O 1
ATOM 694 N N . VAL A 1 85 ? -4.206 -11.586 2.574 1.00 86.19 85 VAL A N 1
ATOM 695 C CA . VAL A 1 85 ? -3.134 -10.584 2.461 1.00 86.19 85 VAL A CA 1
ATOM 696 C C . VAL A 1 85 ? -3.407 -9.368 3.348 1.00 86.19 85 VAL A C 1
ATOM 698 O O . VAL A 1 85 ? -2.467 -8.822 3.926 1.00 86.19 85 VAL A O 1
ATOM 701 N N . PHE A 1 86 ? -4.661 -8.923 3.464 1.00 84.38 86 PHE A N 1
ATOM 702 C CA . PHE A 1 86 ? -5.021 -7.845 4.387 1.00 84.38 86 PHE A CA 1
ATOM 703 C C . PHE A 1 86 ? -4.849 -8.268 5.847 1.00 84.38 86 PHE A C 1
ATOM 705 O O . PHE A 1 86 ? -4.245 -7.510 6.605 1.00 84.38 86 PHE A O 1
ATOM 712 N N . ASP A 1 87 ? -5.279 -9.474 6.218 1.00 82.19 87 ASP A N 1
ATOM 713 C CA . ASP A 1 87 ? -5.092 -10.013 7.571 1.00 82.19 87 ASP A CA 1
ATOM 714 C C . ASP A 1 87 ? -3.603 -10.096 7.935 1.00 82.19 87 ASP A C 1
ATOM 716 O O . ASP A 1 87 ? -3.185 -9.580 8.973 1.00 82.19 87 ASP A O 1
ATOM 720 N N . ASP A 1 88 ? -2.773 -10.628 7.033 1.00 82.50 88 ASP A N 1
ATOM 721 C CA . ASP A 1 88 ? -1.318 -10.679 7.199 1.00 82.50 88 ASP A CA 1
ATOM 722 C C . ASP A 1 88 ? -0.709 -9.279 7.362 1.00 82.50 88 ASP A C 1
ATOM 724 O O . ASP A 1 88 ? 0.229 -9.083 8.141 1.00 82.50 88 ASP A O 1
ATOM 728 N N . LEU A 1 89 ? -1.210 -8.285 6.618 1.00 77.88 89 LEU A N 1
ATOM 729 C CA . LEU A 1 89 ? -0.767 -6.897 6.752 1.00 77.88 89 LEU A CA 1
ATOM 730 C C . LEU A 1 89 ? -1.140 -6.343 8.129 1.00 77.88 89 LEU A C 1
ATOM 732 O O . LEU A 1 89 ? -0.277 -5.770 8.793 1.00 77.88 89 LEU A O 1
ATOM 736 N N . ILE A 1 90 ? -2.382 -6.525 8.574 1.00 75.88 90 ILE A N 1
ATOM 737 C CA . ILE A 1 90 ? -2.856 -6.049 9.879 1.00 75.88 90 ILE A CA 1
ATOM 738 C C . ILE A 1 90 ? -2.057 -6.700 11.002 1.00 75.88 90 ILE A C 1
ATOM 740 O O . ILE A 1 90 ? -1.516 -5.987 11.848 1.00 75.88 90 ILE A O 1
ATOM 744 N N . ASP A 1 91 ? -1.897 -8.022 10.987 1.00 76.25 91 ASP A N 1
ATOM 745 C CA . ASP A 1 91 ? -1.124 -8.754 11.992 1.00 76.25 91 ASP A CA 1
ATOM 746 C C . ASP A 1 91 ? 0.331 -8.280 12.030 1.00 76.25 91 ASP A C 1
ATOM 748 O O . ASP A 1 91 ? 0.900 -8.020 13.096 1.00 76.25 91 ASP A O 1
ATOM 752 N N . LYS A 1 92 ? 0.929 -8.073 10.855 1.00 70.38 92 LYS A N 1
ATOM 753 C CA . LYS A 1 92 ? 2.288 -7.548 10.734 1.00 70.38 92 LYS A CA 1
ATOM 754 C C . LYS A 1 92 ? 2.439 -6.135 11.292 1.00 70.38 92 LYS A C 1
ATOM 756 O O . LYS A 1 92 ? 3.528 -5.812 11.760 1.00 70.38 92 LYS A O 1
ATOM 761 N N . TYR A 1 93 ? 1.410 -5.293 11.223 1.00 66.25 93 TYR A N 1
ATOM 762 C CA . TYR A 1 93 ? 1.472 -3.914 11.722 1.00 66.25 93 TYR A CA 1
ATOM 763 C C . TYR A 1 93 ? 0.995 -3.749 13.167 1.00 66.25 93 TYR A C 1
ATOM 765 O O . TYR A 1 93 ? 1.386 -2.776 13.806 1.00 66.25 93 TYR A O 1
ATOM 773 N N . THR A 1 94 ? 0.193 -4.677 13.688 1.00 66.56 94 THR A N 1
ATOM 774 C CA . THR A 1 94 ? -0.362 -4.615 15.051 1.00 66.56 94 THR A CA 1
ATOM 775 C C . THR A 1 94 ? 0.440 -5.429 16.066 1.00 66.56 94 THR A C 1
ATOM 777 O O . THR A 1 94 ? 0.660 -4.955 17.177 1.00 66.56 94 THR A O 1
ATOM 780 N N . LYS A 1 95 ? 0.902 -6.639 15.712 1.00 61.69 95 LYS A N 1
ATOM 781 C CA . LYS A 1 95 ? 1.563 -7.569 16.655 1.00 61.69 95 LYS A CA 1
ATOM 782 C C . LYS A 1 95 ? 3.080 -7.457 16.661 1.00 61.69 95 LYS A C 1
ATOM 784 O O . LYS A 1 95 ? 3.729 -7.692 17.678 1.00 61.69 95 LYS A O 1
ATOM 789 N N . SER A 1 96 ? 3.670 -7.129 15.519 1.00 51.28 96 SER A N 1
ATOM 790 C CA . SER A 1 96 ? 5.097 -6.848 15.461 1.00 51.28 96 SER A CA 1
ATOM 791 C C . SER A 1 96 ? 5.318 -5.424 15.960 1.00 51.28 96 SER A C 1
ATOM 793 O O . SER A 1 96 ? 4.668 -4.504 15.470 1.00 51.28 96 SER A O 1
ATOM 795 N N . ASN A 1 97 ? 6.281 -5.215 16.865 1.00 52.25 97 ASN A N 1
ATOM 796 C CA . ASN A 1 97 ? 6.883 -3.902 17.156 1.00 52.25 97 ASN A CA 1
ATOM 797 C C . ASN A 1 97 ? 7.648 -3.371 15.923 1.00 52.25 97 ASN A C 1
ATOM 799 O O . ASN A 1 97 ? 8.803 -2.941 16.002 1.00 52.25 97 ASN A O 1
ATOM 803 N N . TRP A 1 98 ? 7.025 -3.446 14.747 1.00 54.09 98 TRP A N 1
ATOM 804 C CA . TRP A 1 98 ? 7.552 -3.053 13.463 1.00 54.09 98 TRP A CA 1
ATOM 805 C C . TRP A 1 98 ? 7.561 -1.532 13.413 1.00 54.09 98 TRP A C 1
ATOM 807 O O . TRP A 1 98 ? 6.741 -0.896 12.756 1.00 54.09 98 TRP A O 1
ATOM 817 N N . GLN A 1 99 ? 8.531 -0.925 14.096 1.00 55.66 99 GLN A N 1
ATOM 818 C CA . GLN A 1 99 ? 8.898 0.457 13.830 1.00 55.66 99 GLN A CA 1
ATOM 819 C C . GLN A 1 99 ? 9.138 0.568 12.323 1.00 55.66 99 GLN A C 1
ATOM 821 O O . GLN A 1 99 ? 9.872 -0.260 11.768 1.00 55.66 99 GLN A O 1
ATOM 826 N N . PHE A 1 100 ? 8.480 1.531 11.658 1.00 60.50 100 PHE A N 1
ATOM 827 C CA . PHE A 1 100 ? 8.645 1.809 10.227 1.00 60.50 100 PHE A CA 1
ATOM 828 C C . PHE A 1 100 ? 10.098 1.564 9.843 1.00 60.50 100 PHE A C 1
ATOM 830 O O . PHE A 1 100 ? 10.980 2.229 10.390 1.00 60.50 100 PHE A O 1
ATOM 837 N N . ARG A 1 101 ? 10.347 0.537 9.007 1.00 60.69 101 ARG A N 1
ATOM 838 C CA . ARG A 1 101 ? 11.703 0.020 8.777 1.00 60.69 101 ARG A CA 1
ATOM 839 C C . ARG A 1 101 ? 12.618 1.206 8.518 1.00 60.69 101 ARG A C 1
ATOM 841 O O . ARG A 1 101 ? 12.480 1.866 7.487 1.00 60.69 101 ARG A O 1
ATOM 848 N N . ARG A 1 102 ? 13.526 1.467 9.463 1.00 59.62 102 ARG A N 1
ATOM 849 C CA . ARG A 1 102 ? 14.435 2.605 9.374 1.00 59.62 102 ARG A CA 1
ATOM 850 C C . ARG A 1 102 ? 15.169 2.506 8.048 1.00 59.62 102 ARG A C 1
ATOM 852 O O . ARG A 1 102 ? 15.727 1.460 7.715 1.00 59.62 102 ARG A O 1
ATOM 859 N N . LYS A 1 103 ? 15.105 3.575 7.263 1.00 68.50 103 LYS A N 1
ATOM 860 C CA . LYS A 1 103 ? 15.825 3.698 6.001 1.00 68.50 103 LYS A CA 1
ATOM 861 C C . LYS A 1 103 ? 17.156 4.378 6.320 1.00 68.50 103 LYS A C 1
ATOM 863 O O . LYS A 1 103 ? 17.132 5.578 6.559 1.00 68.50 103 LYS A O 1
ATOM 868 N N . PRO A 1 104 ? 18.296 3.657 6.337 1.00 68.25 104 PRO A N 1
ATOM 869 C CA . PRO A 1 104 ? 19.569 4.227 6.793 1.00 68.25 104 PRO A CA 1
ATOM 870 C C . PRO A 1 104 ? 19.964 5.481 6.005 1.00 68.25 104 PRO A C 1
ATOM 872 O O . PRO A 1 104 ? 20.294 6.495 6.597 1.00 68.25 104 PRO A O 1
ATOM 875 N N . HIS A 1 105 ? 19.734 5.466 4.688 1.00 67.38 105 HIS A N 1
ATOM 876 C CA . HIS A 1 105 ? 19.926 6.612 3.786 1.00 67.38 105 HIS A CA 1
ATOM 877 C C . HIS A 1 105 ? 19.051 7.846 4.085 1.00 67.38 105 HIS A C 1
ATOM 879 O O . HIS A 1 105 ? 19.213 8.871 3.435 1.00 67.38 105 HIS A O 1
ATOM 885 N N . LEU A 1 106 ? 18.077 7.754 4.997 1.00 69.31 106 LEU A N 1
ATOM 886 C CA . LEU A 1 106 ? 17.308 8.907 5.469 1.00 69.31 106 LEU A CA 1
ATOM 887 C C . LEU A 1 106 ? 17.904 9.541 6.737 1.00 69.31 106 LEU A C 1
ATOM 889 O O . LEU A 1 106 ? 17.535 10.675 7.044 1.00 69.31 106 LEU A O 1
ATOM 893 N N . ASN A 1 107 ? 18.813 8.838 7.420 1.00 62.97 107 ASN A N 1
ATOM 894 C CA . ASN A 1 107 ? 19.441 9.231 8.685 1.00 62.97 107 ASN A CA 1
ATOM 895 C C . ASN A 1 107 ? 20.965 9.434 8.566 1.00 62.97 107 ASN A C 1
ATOM 897 O O . ASN A 1 107 ? 21.598 9.753 9.564 1.00 62.97 107 ASN A O 1
ATOM 901 N N . GLU A 1 108 ? 21.555 9.222 7.387 1.00 55.22 108 GLU A N 1
ATOM 902 C CA . GLU A 1 108 ? 22.924 9.646 7.073 1.00 55.22 108 GLU A CA 1
ATOM 903 C C . GLU A 1 108 ? 22.925 11.181 6.940 1.00 55.22 108 GLU A C 1
ATOM 905 O O . GLU A 1 108 ? 22.641 11.722 5.869 1.00 55.22 108 GLU A O 1
ATOM 910 N N . GLN A 1 109 ? 23.139 11.862 8.068 1.00 48.44 109 GLN A N 1
ATOM 911 C CA . GLN A 1 109 ? 23.563 13.261 8.172 1.00 48.44 109 GLN A CA 1
ATOM 912 C C . GLN A 1 109 ? 24.955 13.290 8.793 1.00 48.44 109 GLN A C 1
ATOM 914 O O . GLN A 1 109 ? 25.167 12.519 9.757 1.00 48.44 109 GLN A O 1
#

Foldseek 3Di:
DVVVVVVVVVVVVVVVVVVVVVVVVVVVCLVVVPDDPVLVVLVVVLVVVVVCVVVVVVVVVVVVQQVVLVVVVVVVDDSVVSSVVVVVSCCCNPVDPPDPPDDVSVVPD

Secondary structure (DSSP, 8-state):
-HHHHHHHHHHHHHHHHHHHHHHHHHHHHHHTTPPPHHHHHHHHHHHHHHHHHHTT-HHHHHHHHHHHHHHHHTTT--HHHHHHHHHHHHHHHHTS-------GGGT--

Radius of gyration: 20.73 Å; chains: 1; bounding box: 40×35×54 Å

Sequence (109 aa):
MRRITQQCLKELIRLEKQRVCQKQARKRSKAERKPDRNDSARVALYYLCKHFYEQNELLDLNGFIADAVNQLESQGFNKVISASVFDDLIDKYTKSNWQFRRKPHLNEQ

Organism: NCBI:txid643673

pLDDT: mean 78.63, std 11.25, range [48.44, 95.19]